Protein AF-A0A182Q300-F1 (afdb_monomer_lite)

pLDDT: mean 72.8, std 19.22, range [26.38, 95.25]

Foldseek 3Di:
DVDDPDDPVCCVPPPPDDDDDDDLQPGVVVVLVVLQVDQEDEDEDDPCPVVVSLNDPVSSCVSHVNHHYHYDYPCPPVNHRDDDPAQCDQQFPPAGWADAQVGIDTDGDRALVSVCVVCVVLVNNVLSPDPLRHRDPDDDDRDSVCSVVPDPPCPVVVSNCSRHPDDPPPD

InterPro domains:
  IPR003673 CoA-transferase family III [PF02515] (4-84)
  IPR023606 CoA-transferase family III domain 1 superfamily [G3DSA:3.40.50.10540] (4-81)
  IPR023606 CoA-transferase family III domain 1 superfamily [SSF89796] (5-138)
  IPR044855 CoA-transferase family III domain 3 superfamily [G3DSA:3.30.1540.10] (86-138)
  IPR050483 CoA-transferase III domain-containing protein [PTHR48207] (4-79)

Sequence (171 aa):
MRNSKDSVYFMAVKCNKKRGSVNLKTDREVIYEFAKICDVLVENYVQGKLDALGLSYGTLKTIAPSSVYCSITGFGSQGKEAKRWRTAHEGIVPFEAFETQTGLIILGCGSDAQSVTLYCLLGVEELAHDVRFRYKRTSHQPQGADRKKNLPLSGWTFLQTLLTRSVISIG

Structure (mmCIF, N/CA/C/O backbone):
data_AF-A0A182Q300-F1
#
_entry.id   AF-A0A182Q300-F1
#
loop_
_atom_site.group_PDB
_atom_site.id
_atom_site.type_symbol
_atom_site.label_atom_id
_atom_site.label_alt_id
_atom_site.label_comp_id
_atom_site.label_asym_id
_atom_site.label_entity_id
_atom_site.label_seq_id
_atom_site.pdbx_PDB_ins_code
_atom_site.Cartn_x
_atom_site.Cartn_y
_atom_site.Cartn_z
_atom_site.occupancy
_atom_site.B_iso_or_equiv
_atom_site.auth_seq_id
_atom_site.auth_comp_id
_atom_site.auth_asym_id
_atom_site.auth_atom_id
_atom_site.pdbx_PDB_model_num
ATOM 1 N N . MET A 1 1 ? 3.734 28.312 -3.566 1.00 59.28 1 MET A N 1
ATOM 2 C CA . MET A 1 1 ? 4.054 27.846 -2.195 1.00 59.28 1 MET A CA 1
ATOM 3 C C . MET A 1 1 ? 5.548 28.002 -1.883 1.00 59.28 1 MET A C 1
ATOM 5 O O . MET A 1 1 ? 6.221 27.010 -1.664 1.00 59.28 1 MET A O 1
ATOM 9 N N . ARG A 1 2 ? 6.108 29.222 -1.873 1.00 57.97 2 ARG A N 1
ATOM 10 C CA . ARG A 1 2 ? 7.542 29.415 -1.552 1.00 57.97 2 ARG A CA 1
ATOM 11 C C . ARG A 1 2 ? 7.822 29.724 -0.068 1.00 57.97 2 ARG A C 1
ATOM 13 O O . ARG A 1 2 ? 8.965 29.613 0.333 1.00 57.97 2 ARG A O 1
ATOM 20 N N . ASN A 1 3 ? 6.791 30.020 0.738 1.00 72.62 3 ASN A N 1
ATOM 21 C CA . ASN A 1 3 ? 6.914 30.461 2.142 1.00 72.62 3 ASN A CA 1
ATOM 22 C C . ASN A 1 3 ? 5.970 29.735 3.132 1.00 72.62 3 ASN A C 1
ATOM 24 O O . ASN A 1 3 ? 5.685 30.263 4.204 1.00 72.62 3 ASN A O 1
ATOM 28 N N . 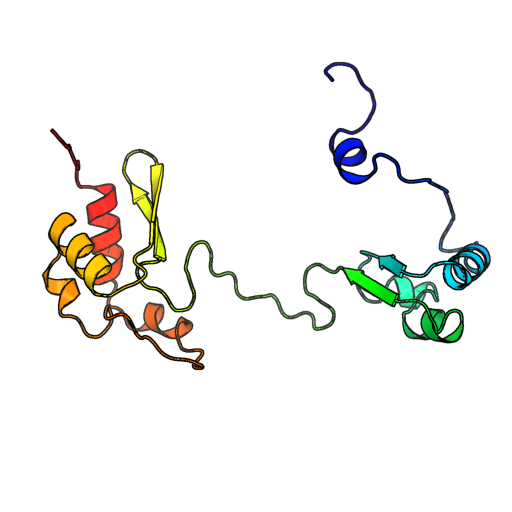SER A 1 4 ? 5.447 28.549 2.795 1.00 77.31 4 SER A N 1
ATOM 29 C CA . SER A 1 4 ? 4.678 27.759 3.775 1.00 77.31 4 SER A CA 1
ATOM 30 C C . SER A 1 4 ? 5.622 26.898 4.619 1.00 77.31 4 SER A C 1
ATOM 32 O O . SER A 1 4 ? 6.554 26.311 4.074 1.00 77.31 4 SER A O 1
ATOM 34 N N . LYS A 1 5 ? 5.365 26.803 5.932 1.00 84.31 5 LYS A N 1
ATOM 35 C CA . LYS A 1 5 ? 6.043 25.855 6.838 1.00 84.31 5 LYS A CA 1
ATOM 36 C C . LYS A 1 5 ? 5.540 24.415 6.667 1.00 84.31 5 LYS A C 1
ATOM 38 O O . LYS A 1 5 ? 6.113 23.496 7.248 1.00 84.31 5 LYS A O 1
ATOM 43 N N . ASP A 1 6 ? 4.474 24.217 5.895 1.00 83.56 6 ASP A N 1
ATOM 44 C CA . ASP A 1 6 ? 3.883 22.906 5.673 1.00 83.56 6 ASP A CA 1
ATOM 45 C C . ASP A 1 6 ? 4.692 22.074 4.677 1.00 83.56 6 ASP A C 1
ATOM 47 O O . ASP A 1 6 ? 5.186 22.557 3.656 1.00 83.56 6 ASP A O 1
ATOM 51 N N . SER A 1 7 ? 4.770 20.772 4.946 1.00 86.56 7 SE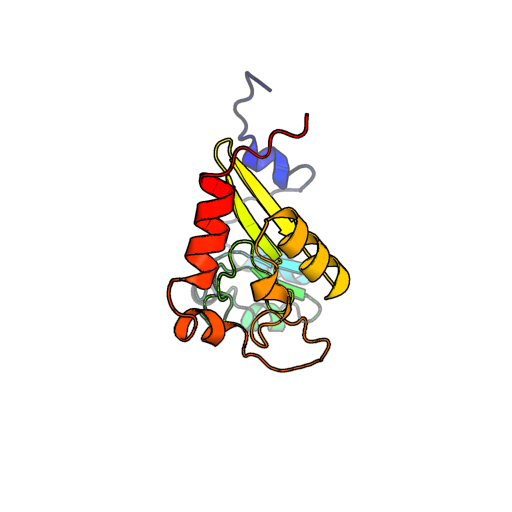R A N 1
ATOM 52 C CA . SER A 1 7 ? 5.386 19.821 4.027 1.00 86.56 7 SER A CA 1
ATOM 53 C C . SER A 1 7 ? 4.533 19.648 2.770 1.00 86.56 7 SER A C 1
ATOM 55 O O . SER A 1 7 ? 3.372 19.236 2.842 1.00 86.56 7 SER A O 1
ATOM 57 N N . VAL A 1 8 ? 5.142 19.880 1.605 1.00 88.69 8 VAL A N 1
ATOM 58 C CA . VAL A 1 8 ? 4.510 19.682 0.289 1.00 88.69 8 VAL A CA 1
ATOM 59 C C . VAL A 1 8 ? 4.002 18.247 0.132 1.00 88.69 8 VAL A C 1
ATOM 61 O O . VAL A 1 8 ? 2.882 18.032 -0.326 1.00 88.69 8 VAL A O 1
ATOM 64 N N . TYR A 1 9 ? 4.786 17.264 0.585 1.00 85.69 9 TYR A N 1
ATOM 65 C CA . TYR A 1 9 ? 4.397 15.854 0.558 1.00 85.69 9 TYR A CA 1
ATOM 66 C C . TYR A 1 9 ? 3.129 15.603 1.378 1.00 85.69 9 TYR A C 1
ATOM 68 O O . TYR A 1 9 ? 2.185 14.961 0.917 1.00 85.69 9 TYR A O 1
ATOM 76 N N . PHE A 1 10 ? 3.084 16.150 2.594 1.00 85.88 10 PHE A N 1
ATOM 77 C CA . PHE A 1 10 ? 1.942 15.983 3.480 1.00 85.88 10 PHE A CA 1
ATOM 78 C C . PHE A 1 10 ? 0.679 16.642 2.911 1.00 85.88 10 PHE A C 1
ATOM 80 O O . PHE A 1 10 ? -0.389 16.029 2.917 1.00 85.88 10 PHE A O 1
ATOM 87 N N . MET A 1 11 ? 0.798 17.852 2.360 1.00 85.69 11 MET A N 1
ATOM 88 C CA . MET A 1 11 ? -0.329 18.549 1.737 1.00 85.69 11 MET A CA 1
ATOM 89 C C . MET A 1 11 ? -0.869 17.810 0.506 1.00 85.69 11 MET A C 1
ATOM 91 O O . MET A 1 11 ? -2.086 17.727 0.351 1.00 85.69 11 MET A O 1
ATOM 95 N N . ALA A 1 12 ? 0.005 17.228 -0.322 1.00 88.38 12 ALA A N 1
ATOM 96 C CA . ALA A 1 12 ? -0.387 16.540 -1.553 1.00 88.38 12 ALA A CA 1
ATOM 97 C C . ALA A 1 12 ? -1.250 15.287 -1.310 1.00 88.38 12 ALA A C 1
ATOM 99 O O . ALA A 1 12 ? -2.139 14.992 -2.102 1.00 88.38 12 ALA A O 1
ATOM 100 N N . VAL A 1 13 ? -1.020 14.554 -0.212 1.00 87.94 13 VAL A N 1
ATOM 101 C CA . VAL A 1 13 ? -1.662 13.240 0.040 1.00 87.94 13 VAL A CA 1
ATOM 102 C C . VAL A 1 13 ? -2.646 13.218 1.222 1.00 87.94 13 VAL A C 1
ATOM 104 O O . VAL A 1 13 ? -3.339 12.214 1.458 1.00 87.94 13 VAL A O 1
ATOM 107 N N . LYS A 1 14 ? -2.710 14.301 2.010 1.00 86.31 14 LYS A N 1
ATOM 108 C CA . LYS A 1 14 ? -3.556 14.418 3.217 1.00 86.31 14 LYS A CA 1
ATOM 109 C C . LYS A 1 14 ? -4.490 15.635 3.197 1.00 86.31 14 LYS A C 1
ATOM 111 O O . LYS A 1 14 ? -5.006 16.011 4.257 1.00 86.31 14 LYS A O 1
ATOM 116 N N . CYS A 1 15 ? -4.709 16.250 2.034 1.00 85.69 15 CYS A N 1
ATOM 117 C CA . CYS A 1 15 ? -5.735 17.277 1.860 1.00 85.69 15 CYS A CA 1
ATOM 118 C C . CYS A 1 15 ? -7.132 16.712 2.190 1.00 85.69 15 CYS A C 1
ATOM 120 O O . CYS A 1 15 ? -7.395 15.525 2.001 1.00 85.69 15 CYS A O 1
ATOM 122 N N . ASN A 1 16 ? -8.000 17.552 2.763 1.00 90.25 16 ASN A N 1
ATOM 123 C CA . ASN A 1 16 ? -9.399 17.262 3.129 1.00 90.25 16 ASN A CA 1
ATOM 124 C C . ASN A 1 16 ? -9.657 16.109 4.122 1.00 90.25 16 ASN A C 1
ATOM 126 O O . ASN A 1 16 ? -10.808 15.845 4.466 1.00 90.25 16 ASN A O 1
ATOM 130 N N . LYS A 1 17 ? -8.620 15.443 4.643 1.00 90.44 17 LYS A N 1
ATOM 131 C CA . LYS A 1 17 ? -8.775 14.405 5.674 1.00 90.44 17 LYS A CA 1
ATOM 132 C C . LYS A 1 17 ? -8.934 15.042 7.053 1.00 90.44 17 LYS A C 1
ATOM 134 O O . LYS A 1 17 ? -8.110 15.870 7.444 1.00 90.44 17 LYS A O 1
ATOM 139 N N . LYS A 1 18 ? -9.939 14.596 7.814 1.00 91.31 18 LYS A N 1
ATOM 140 C CA . LYS A 1 18 ? -10.022 14.839 9.263 1.00 91.31 18 LYS A CA 1
ATOM 141 C C . LYS A 1 18 ? -8.874 14.102 9.963 1.00 91.31 18 LYS A C 1
ATOM 143 O O . LYS A 1 18 ? -8.442 13.046 9.501 1.00 91.31 18 LYS A O 1
ATOM 148 N N . ARG A 1 19 ? -8.336 14.684 11.035 1.00 87.88 19 ARG A N 1
ATOM 149 C CA . ARG A 1 19 ? -7.124 14.198 11.712 1.00 87.88 19 ARG A CA 1
ATOM 150 C C . ARG A 1 19 ? -7.365 14.139 13.212 1.00 87.88 19 ARG A C 1
ATOM 152 O O . ARG A 1 19 ? -8.015 15.023 13.757 1.00 87.88 19 ARG A O 1
ATOM 159 N N . GLY A 1 20 ? -6.800 13.127 13.852 1.00 89.25 20 GLY A N 1
ATOM 160 C CA . GLY A 1 20 ? -6.737 12.985 15.300 1.00 89.25 20 GLY A CA 1
ATOM 161 C C . GLY A 1 20 ? -5.394 12.373 15.679 1.00 89.25 20 GLY A C 1
ATOM 162 O O . GLY A 1 20 ? -4.797 11.647 14.881 1.00 89.25 20 GLY A O 1
ATOM 163 N N . SER A 1 21 ? -4.898 12.701 16.865 1.00 93.00 21 SER A N 1
ATOM 164 C CA . SER A 1 21 ? -3.673 12.133 17.427 1.00 93.00 21 SER A CA 1
ATOM 165 C C . SER A 1 21 ? -4.032 11.168 18.547 1.00 93.00 21 SER A C 1
ATOM 167 O O . SER A 1 21 ? -4.709 11.562 1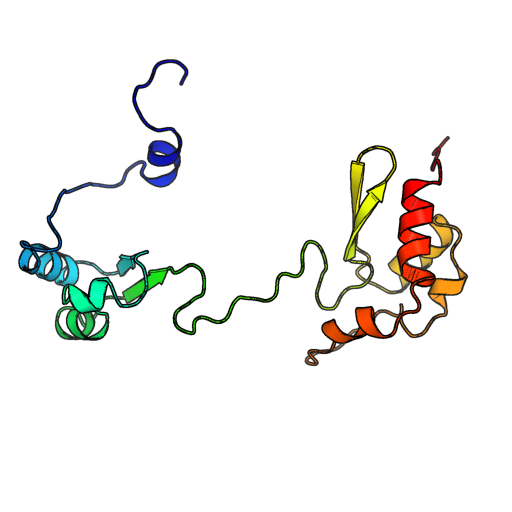9.493 1.00 93.00 21 SER A O 1
ATOM 169 N N . VAL A 1 22 ? -3.567 9.928 18.439 1.00 93.44 22 VAL A N 1
ATOM 170 C CA . VAL A 1 22 ? -3.798 8.855 19.414 1.00 93.44 22 VAL A CA 1
ATOM 171 C C . VAL A 1 22 ? -2.480 8.122 19.636 1.00 93.44 22 VAL A C 1
ATOM 173 O O . VAL A 1 22 ? -1.727 7.902 18.681 1.00 93.44 22 VAL A O 1
ATOM 176 N N . ASN A 1 23 ? -2.184 7.736 20.876 1.00 93.75 23 ASN A N 1
ATOM 177 C CA . ASN A 1 23 ? -1.014 6.925 21.173 1.00 93.75 23 ASN A CA 1
ATOM 178 C C . ASN A 1 23 ? -1.359 5.434 21.070 1.00 93.75 23 ASN A C 1
ATOM 180 O O . ASN A 1 23 ? -2.001 4.861 21.943 1.00 93.75 23 ASN A O 1
ATOM 184 N N . LEU A 1 24 ? -0.858 4.772 20.024 1.00 91.81 24 LEU A N 1
ATOM 185 C CA . LEU A 1 24 ? -1.141 3.356 19.747 1.00 91.81 24 LEU A CA 1
ATOM 186 C C . LEU A 1 24 ? -0.724 2.389 20.870 1.00 91.81 24 LEU A C 1
ATOM 188 O O . LEU A 1 24 ? -1.189 1.253 20.901 1.00 91.81 24 LEU A O 1
ATOM 192 N N . LYS A 1 25 ? 0.182 2.793 21.772 1.00 91.44 25 LYS A N 1
ATOM 193 C CA . LYS A 1 25 ? 0.643 1.930 22.870 1.00 91.44 25 LYS A CA 1
ATOM 194 C C . LYS A 1 25 ? -0.324 1.923 24.053 1.00 91.44 25 LYS A C 1
ATOM 196 O O . LYS A 1 25 ? -0.485 0.873 24.678 1.00 91.44 25 LYS A O 1
ATOM 201 N N . THR A 1 26 ? -0.930 3.072 24.346 1.00 93.31 26 THR A N 1
ATOM 202 C CA . THR A 1 26 ? -1.745 3.307 25.547 1.00 93.31 26 THR A CA 1
ATOM 203 C C . THR A 1 26 ? -3.238 3.377 25.241 1.00 93.31 26 THR A C 1
ATOM 205 O O . THR A 1 26 ? -4.035 2.886 26.029 1.00 93.31 26 THR A O 1
ATOM 208 N N . ASP A 1 27 ? -3.622 3.892 24.074 1.00 93.50 27 ASP A N 1
ATOM 209 C CA . ASP A 1 27 ? -4.991 4.347 23.801 1.00 93.50 27 ASP A CA 1
ATOM 210 C C . ASP A 1 27 ? -5.729 3.415 22.821 1.00 93.50 27 ASP A C 1
ATOM 212 O O . ASP A 1 27 ? -6.447 3.856 21.922 1.00 93.50 27 ASP A O 1
ATOM 216 N N . ARG A 1 28 ? -5.524 2.099 22.941 1.00 91.62 28 ARG A N 1
ATOM 217 C CA . ARG A 1 28 ? -6.040 1.112 21.968 1.00 91.62 28 ARG A CA 1
ATOM 218 C C . ARG A 1 28 ? -7.561 1.065 21.911 1.00 91.62 28 ARG A C 1
ATOM 220 O O . ARG A 1 28 ? -8.114 0.878 20.833 1.00 91.62 28 ARG A O 1
ATOM 227 N N . GLU A 1 29 ? -8.220 1.297 23.039 1.00 93.00 29 GLU A N 1
ATOM 228 C CA . GLU A 1 29 ? -9.683 1.284 23.118 1.00 93.00 29 GLU A CA 1
ATOM 229 C C . GLU A 1 29 ? -10.310 2.337 22.204 1.00 93.00 29 GLU A C 1
ATOM 231 O O . GLU A 1 29 ? -11.284 2.060 21.511 1.00 93.00 29 GLU A O 1
ATOM 236 N N . VAL A 1 30 ? -9.683 3.512 22.092 1.00 93.94 30 VAL A N 1
ATOM 237 C CA . VAL A 1 30 ? -10.127 4.556 21.159 1.00 93.94 30 VAL A CA 1
ATOM 238 C C . VAL A 1 30 ? -10.097 4.029 19.722 1.00 93.94 30 VAL A C 1
ATOM 240 O O . VAL A 1 30 ? -11.026 4.255 18.953 1.00 93.94 30 VAL A O 1
ATOM 243 N N . ILE A 1 31 ? -9.056 3.278 19.359 1.00 93.38 31 ILE A N 1
ATOM 244 C CA . ILE A 1 31 ? -8.903 2.698 18.019 1.00 93.38 31 ILE A CA 1
ATOM 245 C C . ILE A 1 31 ? -9.971 1.638 17.763 1.00 93.38 31 ILE A C 1
ATOM 247 O O . ILE A 1 31 ? -10.500 1.577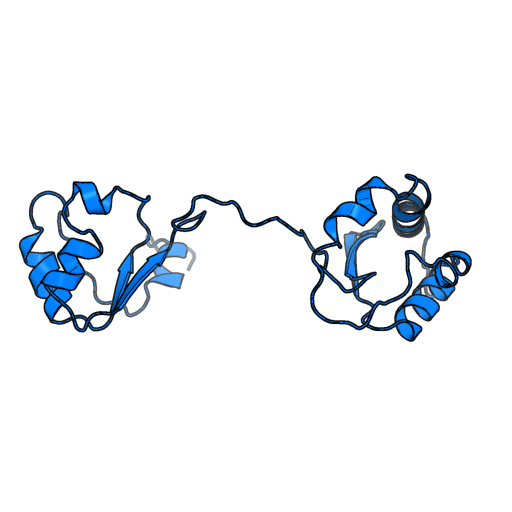 16.657 1.00 93.38 31 ILE A O 1
ATOM 251 N N . TYR A 1 32 ? -10.308 0.825 18.763 1.00 94.38 32 TYR A N 1
ATOM 252 C CA . TYR A 1 32 ? -11.374 -0.167 18.646 1.00 94.38 32 TYR A CA 1
ATOM 253 C C . TYR A 1 32 ? -12.743 0.479 18.453 1.00 94.38 32 TYR A C 1
ATOM 255 O O . TYR A 1 32 ? -13.496 0.038 17.588 1.00 94.38 32 TYR A O 1
ATOM 263 N N . GLU A 1 33 ? -13.042 1.557 19.179 1.00 94.44 33 GLU A N 1
ATOM 264 C CA . GLU A 1 33 ? -14.274 2.322 18.969 1.00 94.44 33 GLU A CA 1
ATOM 265 C C . GLU A 1 33 ? -14.334 2.926 17.561 1.00 94.44 33 GLU A C 1
ATOM 267 O O . GLU A 1 33 ? -15.358 2.821 16.886 1.00 94.44 33 GLU A O 1
ATOM 272 N N . PHE A 1 34 ? -13.218 3.462 17.053 1.00 92.75 34 PHE A N 1
ATOM 273 C CA . PHE A 1 34 ? -13.147 3.904 15.658 1.00 92.75 34 PHE A CA 1
ATOM 274 C C . PHE A 1 34 ? -13.307 2.744 14.669 1.00 92.75 34 PHE A C 1
ATOM 276 O O . PHE A 1 34 ? -14.003 2.887 13.669 1.00 92.75 34 PHE A O 1
ATOM 283 N N . ALA A 1 35 ? -12.700 1.587 14.927 1.00 93.00 35 ALA A N 1
ATOM 284 C CA . ALA A 1 35 ? -12.792 0.434 14.037 1.00 93.00 35 ALA A CA 1
ATOM 285 C C . ALA A 1 35 ? -14.237 -0.064 13.883 1.00 93.00 35 ALA A C 1
ATOM 287 O O . ALA A 1 35 ? -14.618 -0.453 12.785 1.00 93.00 35 ALA A O 1
ATOM 288 N N . LYS A 1 36 ? -15.055 0.003 14.944 1.00 93.62 36 LYS A N 1
ATOM 289 C CA . LYS A 1 36 ? -16.478 -0.388 14.908 1.00 93.62 36 LYS A CA 1
ATOM 290 C C . LYS A 1 36 ? -17.328 0.487 13.985 1.00 93.62 36 LYS A C 1
ATOM 292 O O . LYS A 1 36 ? -18.316 -0.001 13.446 1.00 93.62 36 LYS A O 1
ATOM 297 N N . ILE A 1 37 ? -16.967 1.760 13.823 1.00 94.00 37 ILE A N 1
ATOM 298 C CA . ILE A 1 37 ? -17.707 2.714 12.980 1.00 94.00 37 ILE A CA 1
ATOM 299 C C . ILE A 1 37 ? -17.097 2.894 11.586 1.00 94.00 37 ILE A C 1
ATOM 301 O O . ILE A 1 37 ? -17.710 3.523 10.729 1.00 94.00 37 ILE A O 1
ATOM 305 N N . CYS A 1 38 ? -15.884 2.393 11.359 1.00 92.00 38 CYS A N 1
ATOM 306 C CA . CYS A 1 38 ? -15.189 2.518 10.085 1.00 92.00 38 CYS A CA 1
ATOM 307 C C . CYS A 1 38 ? -15.550 1.370 9.139 1.00 92.00 38 CYS A C 1
ATOM 309 O O . CYS A 1 38 ? -15.400 0.199 9.479 1.00 92.00 38 CYS A O 1
ATOM 311 N N . ASP A 1 39 ? -15.887 1.706 7.894 1.00 95.06 39 ASP A N 1
ATOM 312 C CA . ASP A 1 39 ? -16.074 0.705 6.837 1.00 95.06 39 ASP A CA 1
ATOM 313 C C . ASP A 1 39 ? -14.742 0.107 6.367 1.00 95.06 39 ASP A C 1
ATOM 315 O O . ASP A 1 39 ? -14.647 -1.077 6.044 1.00 95.06 39 ASP A O 1
ATOM 319 N N . VAL A 1 40 ? -13.691 0.932 6.321 1.00 94.44 40 VAL A N 1
ATOM 320 C CA . VAL A 1 40 ? -12.370 0.547 5.816 1.00 94.44 40 VAL A CA 1
ATOM 321 C C . VAL A 1 40 ? -11.279 1.059 6.749 1.00 94.44 40 VAL A C 1
ATOM 323 O O . VAL A 1 40 ? -11.181 2.259 7.010 1.00 94.44 40 VAL A O 1
ATOM 326 N N . LEU A 1 41 ? -10.412 0.153 7.200 1.00 92.38 41 LEU A N 1
ATOM 327 C CA . LEU A 1 41 ? -9.186 0.472 7.923 1.00 92.38 41 LEU A CA 1
ATOM 328 C C . LEU A 1 41 ? -7.989 0.252 7.001 1.00 92.38 41 LEU A C 1
ATOM 330 O O . LEU A 1 41 ? -7.828 -0.821 6.423 1.00 92.38 41 LEU A O 1
ATOM 334 N N . VAL A 1 42 ? -7.141 1.272 6.877 1.00 93.50 42 VAL A N 1
ATOM 335 C CA . VAL A 1 42 ? -5.931 1.224 6.049 1.00 93.50 42 VAL A CA 1
ATOM 336 C C . VAL A 1 42 ? -4.709 1.468 6.916 1.00 93.50 42 VAL A C 1
ATOM 338 O O . VAL A 1 42 ? -4.636 2.477 7.620 1.00 93.50 42 VAL A O 1
ATOM 341 N N . GLU A 1 43 ? -3.727 0.581 6.818 1.00 91.75 43 GLU A N 1
ATOM 342 C CA . GLU A 1 43 ? -2.463 0.684 7.538 1.00 91.75 43 GLU A CA 1
ATOM 343 C C . GLU A 1 43 ? -1.258 0.404 6.622 1.00 91.75 43 GLU A C 1
ATOM 345 O O . GLU A 1 43 ? -1.380 -0.243 5.582 1.00 91.75 43 GLU A O 1
ATOM 350 N N . ASN A 1 44 ? -0.108 0.986 6.974 1.00 92.81 44 ASN A N 1
ATOM 351 C CA . ASN A 1 44 ? 1.162 0.840 6.253 1.00 92.81 44 ASN A CA 1
ATOM 352 C C . ASN A 1 44 ? 2.332 0.719 7.246 1.00 92.81 44 ASN A C 1
ATOM 354 O O . ASN A 1 44 ? 3.335 1.430 7.159 1.00 92.81 44 ASN A O 1
ATOM 358 N N . TYR A 1 45 ? 2.146 -0.094 8.285 1.00 90.19 45 TYR A N 1
ATOM 359 C CA . TYR A 1 45 ? 3.186 -0.467 9.234 1.00 90.19 45 TYR A CA 1
ATOM 360 C C . TYR A 1 45 ? 3.961 -1.688 8.734 1.00 90.19 45 TYR A C 1
ATOM 362 O O . TYR A 1 45 ? 3.542 -2.433 7.853 1.00 90.19 45 TYR A O 1
ATOM 370 N N . VAL A 1 46 ? 5.134 -1.908 9.330 1.00 85.88 46 VAL A N 1
ATOM 371 C CA . VAL A 1 46 ? 5.896 -3.140 9.109 1.00 85.88 46 VAL A CA 1
ATOM 372 C C . VAL A 1 46 ? 5.106 -4.330 9.656 1.00 85.88 46 VAL A C 1
ATOM 374 O O . VAL A 1 46 ? 4.485 -4.238 10.719 1.00 85.88 46 VAL A O 1
ATOM 377 N N . GLN A 1 47 ? 5.170 -5.455 8.947 1.00 83.94 47 GLN A N 1
ATOM 378 C CA . GLN A 1 47 ? 4.511 -6.698 9.336 1.00 83.94 47 GLN A CA 1
ATOM 379 C C . GLN A 1 47 ? 4.856 -7.093 10.782 1.00 83.94 47 GLN A C 1
ATOM 381 O O . GLN A 1 47 ? 5.990 -6.928 11.233 1.00 83.94 47 GLN A O 1
ATOM 386 N N . GLY A 1 48 ? 3.861 -7.566 11.533 1.00 85.25 48 GLY A N 1
ATOM 387 C CA . GLY A 1 48 ? 4.012 -7.926 12.945 1.00 85.25 48 GLY A CA 1
ATOM 388 C C . GLY A 1 48 ? 4.003 -6.742 13.918 1.00 85.25 48 GLY A C 1
ATOM 389 O O . GLY A 1 48 ? 3.796 -6.934 15.117 1.00 85.25 48 GLY A O 1
ATOM 390 N N . LYS A 1 49 ? 4.183 -5.496 13.450 1.00 89.69 49 LYS A N 1
ATOM 391 C CA . LYS A 1 49 ? 4.245 -4.337 14.355 1.00 89.69 49 LYS A CA 1
ATOM 392 C C . LYS A 1 49 ? 2.905 -4.046 15.020 1.00 89.69 49 LYS A C 1
ATOM 394 O O . LYS A 1 49 ? 2.882 -3.767 16.217 1.00 89.69 49 LYS A O 1
ATOM 399 N N . LEU A 1 50 ? 1.816 -4.091 14.254 1.00 91.88 50 LEU A N 1
ATOM 400 C CA . LEU A 1 50 ? 0.468 -3.906 14.791 1.00 91.88 50 LEU A CA 1
ATOM 401 C C . LEU A 1 50 ? 0.011 -5.115 15.610 1.00 91.88 50 LEU A C 1
ATOM 403 O O . LEU A 1 50 ? -0.697 -4.925 16.594 1.00 91.88 50 LEU A O 1
ATOM 407 N N . ASP A 1 51 ? 0.495 -6.318 15.297 1.00 90.06 51 ASP A N 1
ATOM 408 C CA . ASP A 1 51 ? 0.211 -7.522 16.085 1.00 90.06 51 ASP A CA 1
ATOM 409 C C . ASP A 1 51 ? 0.749 -7.380 17.513 1.00 90.06 51 ASP A C 1
ATOM 411 O O . ASP A 1 51 ? 0.015 -7.585 18.478 1.00 90.06 51 ASP A O 1
ATOM 415 N N . ALA A 1 52 ? 1.986 -6.891 17.661 1.00 90.44 52 ALA A N 1
ATOM 416 C CA . ALA A 1 52 ? 2.580 -6.584 18.964 1.00 90.44 52 ALA A CA 1
ATOM 417 C C . ALA A 1 52 ? 1.834 -5.477 19.738 1.00 90.44 52 ALA A C 1
ATOM 419 O O . ALA A 1 52 ? 1.979 -5.361 20.955 1.00 90.44 52 ALA A O 1
ATOM 420 N N . LEU A 1 53 ? 1.048 -4.650 19.044 1.00 91.75 53 LEU A N 1
ATOM 421 C CA . LEU A 1 53 ? 0.215 -3.603 19.637 1.00 91.75 53 LEU A CA 1
ATOM 422 C C . LEU A 1 53 ? -1.234 -4.058 19.858 1.00 91.75 53 LEU A C 1
ATOM 424 O O . LEU A 1 53 ? -2.033 -3.277 20.360 1.00 91.75 53 LEU A O 1
ATOM 428 N N . GLY A 1 54 ? -1.590 -5.300 19.518 1.00 91.62 54 GLY A N 1
ATOM 429 C CA . GLY A 1 54 ? -2.963 -5.805 19.608 1.00 91.62 54 GLY A CA 1
ATOM 430 C C . GLY A 1 54 ? -3.899 -5.286 18.510 1.00 91.62 54 GLY A C 1
ATOM 431 O O . GLY A 1 54 ? -5.095 -5.523 18.570 1.00 91.62 54 GLY A O 1
ATOM 432 N N . LEU A 1 55 ? -3.372 -4.621 17.483 1.00 93.06 55 LEU A N 1
ATOM 433 C CA . LEU A 1 55 ? -4.122 -4.054 16.356 1.00 93.06 55 LEU A CA 1
ATOM 434 C C . LEU A 1 55 ? -4.010 -4.942 15.103 1.00 93.06 55 LEU A C 1
ATOM 436 O O . LEU A 1 55 ? -3.998 -4.452 13.972 1.00 93.06 55 LEU A O 1
ATOM 440 N N . SER A 1 56 ? -3.874 -6.253 15.320 1.00 91.94 56 SER A N 1
ATOM 441 C CA . SER A 1 56 ? -3.786 -7.246 14.248 1.00 91.94 56 SER A CA 1
ATOM 442 C C . SER A 1 56 ? -5.092 -7.337 13.466 1.00 91.94 56 SER A C 1
ATOM 444 O O . SER A 1 56 ? -6.167 -7.010 13.982 1.00 91.94 56 SER A O 1
ATOM 446 N N . TYR A 1 57 ? -5.018 -7.882 12.250 1.00 91.88 57 TYR A N 1
ATOM 447 C CA . TYR A 1 57 ? -6.213 -8.253 11.494 1.00 91.88 57 TYR A CA 1
ATOM 448 C C . TYR A 1 57 ? -7.148 -9.156 12.311 1.00 91.88 57 TYR A C 1
ATOM 450 O O . TYR A 1 57 ? -8.344 -8.897 12.363 1.00 91.88 57 TYR A O 1
ATOM 458 N N . GLY A 1 58 ? -6.616 -10.182 12.986 1.00 92.69 58 GLY A N 1
ATOM 459 C CA . GLY A 1 58 ? -7.432 -11.123 13.761 1.00 92.69 58 GLY A CA 1
ATOM 460 C C . GLY A 1 58 ? -8.180 -10.447 14.912 1.00 92.69 58 GLY A C 1
ATOM 461 O O . GLY A 1 58 ? -9.376 -10.678 15.103 1.00 92.69 58 GLY A O 1
ATOM 462 N N . THR A 1 59 ? -7.505 -9.544 15.627 1.00 93.38 59 THR A N 1
ATOM 463 C CA . THR A 1 59 ? -8.120 -8.773 16.714 1.00 93.38 59 THR A CA 1
ATOM 464 C C . THR A 1 59 ? -9.208 -7.851 16.172 1.00 93.38 59 THR A C 1
ATOM 466 O O . THR A 1 59 ? -10.349 -7.889 16.629 1.00 93.38 59 THR A O 1
ATOM 469 N N . LEU A 1 60 ? -8.885 -7.052 15.154 1.00 93.44 60 LEU A N 1
ATOM 470 C CA . LEU A 1 60 ? -9.806 -6.049 14.623 1.00 93.44 60 LEU A CA 1
ATOM 471 C C . LEU A 1 60 ? -10.979 -6.671 13.866 1.00 93.44 60 LEU A C 1
ATOM 473 O O . LEU A 1 60 ? -12.080 -6.137 13.931 1.00 93.44 60 LEU A O 1
ATOM 477 N N . LYS A 1 61 ? -10.795 -7.830 13.228 1.00 94.62 61 LYS A N 1
ATOM 478 C CA . LYS A 1 61 ? -11.885 -8.570 12.584 1.00 94.62 61 LYS A CA 1
ATOM 479 C C . LYS A 1 61 ? -12.897 -9.106 13.594 1.00 94.62 61 LYS A C 1
ATOM 481 O O . LYS A 1 61 ? -14.082 -9.161 13.284 1.00 94.62 61 LYS A O 1
ATOM 486 N N . THR A 1 62 ? -12.442 -9.461 14.794 1.00 95.25 62 THR A N 1
ATOM 487 C CA . THR A 1 62 ? -13.326 -9.883 15.891 1.00 95.25 62 THR A CA 1
ATOM 488 C C . THR A 1 62 ? -14.147 -8.706 16.426 1.00 95.25 62 THR A C 1
ATOM 490 O O . THR A 1 62 ? -15.324 -8.861 16.730 1.00 95.25 62 THR A O 1
ATOM 493 N N . ILE A 1 63 ? -13.545 -7.515 16.502 1.00 93.75 63 ILE A N 1
ATOM 494 C CA . ILE A 1 63 ? -14.184 -6.300 17.032 1.00 93.75 63 ILE A CA 1
ATOM 495 C C . ILE A 1 63 ? -15.122 -5.648 16.005 1.00 93.75 63 ILE A C 1
ATOM 497 O O . ILE A 1 63 ? -16.213 -5.204 16.356 1.00 93.75 63 ILE A O 1
ATOM 501 N N . ALA A 1 64 ? -14.698 -5.583 14.743 1.00 93.75 64 ALA A N 1
ATOM 502 C CA . ALA A 1 64 ? -15.395 -4.929 13.641 1.00 93.75 64 ALA A CA 1
ATOM 503 C C . ALA A 1 64 ? -15.496 -5.881 12.432 1.00 93.75 64 ALA A C 1
ATOM 505 O O . ALA A 1 64 ? -14.775 -5.721 11.439 1.00 93.75 64 ALA A O 1
ATOM 506 N N . PRO A 1 65 ? -16.383 -6.893 12.485 1.00 92.94 65 PRO A N 1
ATOM 507 C CA . PRO A 1 65 ? -16.463 -7.939 11.466 1.00 92.94 65 PRO A CA 1
ATOM 508 C C . PRO A 1 65 ? -16.925 -7.433 10.096 1.00 92.94 65 PRO A C 1
ATOM 510 O O . PRO A 1 65 ? -16.581 -8.046 9.085 1.00 92.94 65 PRO A O 1
ATOM 513 N N . SER A 1 66 ? -17.653 -6.317 10.032 1.00 90.50 66 SER A N 1
ATOM 514 C CA . SER A 1 66 ? -18.071 -5.673 8.780 1.00 90.50 66 SER A CA 1
ATOM 515 C C . SER A 1 66 ? -16.956 -4.875 8.099 1.00 90.50 66 SER A C 1
ATOM 517 O O . SER A 1 66 ? -17.056 -4.607 6.905 1.00 90.50 66 SER A O 1
ATOM 519 N N . SER A 1 67 ? -15.888 -4.523 8.821 1.00 92.00 67 SER A N 1
ATOM 520 C CA . SER A 1 67 ? -14.825 -3.674 8.283 1.00 92.00 67 SER A CA 1
ATOM 521 C C . SER A 1 67 ? -13.933 -4.409 7.274 1.00 92.00 67 SER A C 1
ATOM 523 O O . SER A 1 67 ? -13.630 -5.607 7.399 1.00 92.00 67 SER A O 1
ATOM 525 N N . VAL A 1 68 ? -13.480 -3.666 6.264 1.00 94.75 68 VAL A N 1
ATOM 526 C CA . VAL A 1 68 ? -12.428 -4.082 5.334 1.00 94.75 68 VAL A CA 1
ATOM 527 C C . VAL A 1 68 ? -11.078 -3.639 5.888 1.00 94.75 68 VAL A C 1
ATOM 529 O O . VAL A 1 68 ? -10.834 -2.451 6.087 1.00 94.75 68 VAL A O 1
ATOM 532 N N . TYR A 1 69 ? -10.175 -4.594 6.104 1.00 93.12 69 TYR A N 1
ATOM 533 C CA . TYR A 1 69 ? -8.816 -4.329 6.574 1.00 93.12 69 TYR A CA 1
ATOM 534 C C . TYR A 1 69 ? -7.832 -4.363 5.405 1.00 93.12 69 TYR A C 1
ATOM 536 O O . TYR A 1 69 ? -7.667 -5.394 4.751 1.00 93.12 69 TYR A O 1
ATOM 544 N N . CYS A 1 70 ? -7.165 -3.241 5.152 1.00 92.50 70 CYS A N 1
ATOM 545 C CA . CYS A 1 70 ? -6.193 -3.079 4.082 1.00 92.50 70 CYS A CA 1
ATOM 546 C C . CYS A 1 70 ? -4.801 -2.818 4.667 1.00 92.50 70 CYS A C 1
ATOM 548 O O . CYS A 1 70 ? -4.551 -1.769 5.261 1.00 92.50 70 CYS A O 1
ATOM 550 N N . SER A 1 71 ? -3.897 -3.776 4.464 1.00 90.69 71 SER A N 1
ATOM 551 C CA . SER A 1 71 ? -2.480 -3.657 4.807 1.00 90.69 71 SER A CA 1
ATOM 552 C C . SER A 1 71 ? -1.676 -3.358 3.550 1.00 90.69 71 SER A C 1
ATOM 554 O O . SER A 1 71 ? -1.770 -4.083 2.556 1.00 90.69 71 SER A O 1
ATOM 556 N N . ILE A 1 72 ? -0.892 -2.287 3.586 1.00 89.19 72 ILE A N 1
ATOM 557 C CA . ILE A 1 72 ? 0.014 -1.898 2.510 1.00 89.19 72 ILE A CA 1
ATOM 558 C C . ILE A 1 72 ? 1.430 -2.077 3.043 1.00 89.19 72 ILE A C 1
ATOM 560 O O . ILE A 1 72 ? 1.829 -1.374 3.958 1.00 89.19 72 ILE A O 1
ATOM 564 N N . THR A 1 73 ? 2.206 -3.002 2.485 1.00 85.38 73 THR A N 1
ATOM 565 C CA . THR A 1 73 ? 3.605 -3.217 2.887 1.00 85.38 73 THR A CA 1
ATOM 566 C C . THR A 1 73 ? 4.511 -3.275 1.662 1.00 85.38 73 THR A C 1
ATOM 568 O O . THR A 1 73 ? 4.066 -3.586 0.559 1.00 85.38 73 THR A O 1
ATOM 571 N N . GLY A 1 74 ? 5.803 -2.979 1.839 1.00 78.94 74 GLY A N 1
ATOM 572 C CA . GLY A 1 74 ? 6.748 -2.888 0.717 1.00 78.94 74 GLY A CA 1
ATOM 573 C C . GLY A 1 74 ? 6.964 -4.196 -0.059 1.00 78.94 74 GLY A C 1
ATOM 574 O O . GLY A 1 74 ? 7.188 -4.151 -1.264 1.00 78.94 74 GLY A O 1
ATOM 575 N N . PHE A 1 75 ? 6.870 -5.351 0.608 1.00 79.00 75 PHE A N 1
ATOM 576 C CA . PHE A 1 75 ? 7.129 -6.679 0.019 1.00 79.00 75 PHE A CA 1
ATOM 577 C C . PHE A 1 75 ? 5.928 -7.636 0.129 1.00 79.00 75 PHE A C 1
ATOM 579 O O . PHE A 1 75 ? 6.064 -8.848 -0.051 1.00 79.00 75 PHE A O 1
ATOM 586 N N . GLY A 1 76 ? 4.746 -7.101 0.448 1.00 73.50 76 GLY A N 1
ATOM 587 C CA . GLY A 1 76 ? 3.558 -7.894 0.750 1.00 73.50 76 GLY A CA 1
ATOM 588 C C . GLY A 1 76 ? 3.690 -8.720 2.037 1.00 73.50 76 GLY A C 1
ATOM 589 O O . GLY A 1 76 ? 4.725 -8.741 2.700 1.00 73.50 76 GLY A O 1
ATOM 590 N N . SER A 1 77 ? 2.621 -9.431 2.398 1.00 66.88 77 SER A N 1
ATOM 591 C CA . SER A 1 77 ? 2.558 -10.274 3.606 1.00 66.88 77 SER A CA 1
ATOM 592 C C . SER A 1 77 ? 3.368 -11.573 3.509 1.00 66.88 77 SER A C 1
ATOM 594 O O . SER A 1 77 ? 3.569 -12.250 4.514 1.00 66.88 77 SER A O 1
ATOM 596 N N . GLN A 1 78 ? 3.824 -11.925 2.305 1.00 72.06 78 GLN A N 1
ATOM 597 C CA . GLN A 1 78 ? 4.574 -13.150 2.008 1.00 72.06 78 GLN A CA 1
ATOM 598 C C . GLN A 1 78 ? 6.083 -12.901 1.842 1.00 72.06 78 GLN A C 1
ATOM 600 O O . GLN A 1 78 ? 6.822 -13.836 1.541 1.00 72.06 78 GLN A O 1
ATOM 605 N N . GLY A 1 79 ? 6.542 -11.647 1.975 1.00 63.88 79 GLY A N 1
ATOM 606 C CA . GLY A 1 79 ? 7.962 -11.274 1.916 1.00 63.88 79 GLY A CA 1
ATOM 607 C C . GLY A 1 79 ? 8.665 -11.552 0.581 1.00 63.88 79 GLY A C 1
ATOM 608 O O . GLY A 1 79 ? 9.890 -11.484 0.511 1.00 63.88 79 GLY A O 1
ATOM 609 N N . LYS A 1 80 ? 7.923 -11.884 -0.482 1.00 65.44 80 LYS A N 1
ATOM 610 C CA . LYS A 1 80 ? 8.497 -12.159 -1.802 1.00 65.44 80 LYS A CA 1
ATOM 611 C C . LYS A 1 80 ? 8.618 -10.857 -2.575 1.00 65.44 80 LYS A C 1
ATOM 613 O O . LYS A 1 80 ? 7.614 -10.254 -2.945 1.00 65.44 80 LYS A O 1
ATOM 618 N N . GLU A 1 81 ? 9.852 -10.449 -2.850 1.00 65.19 81 GLU A N 1
ATOM 619 C CA . GLU A 1 81 ? 10.104 -9.314 -3.728 1.00 65.19 81 GLU A CA 1
ATOM 620 C C . GLU A 1 81 ? 9.578 -9.617 -5.138 1.00 65.19 81 GLU A C 1
ATOM 622 O O . GLU A 1 81 ? 9.906 -10.643 -5.743 1.00 65.19 81 GLU A O 1
ATOM 627 N N . ALA A 1 82 ? 8.734 -8.724 -5.659 1.00 59.50 82 ALA A N 1
ATOM 628 C CA . ALA A 1 82 ? 8.275 -8.818 -7.033 1.00 59.50 82 ALA A CA 1
ATOM 629 C C . ALA A 1 82 ? 9.475 -8.671 -7.973 1.00 59.50 82 ALA A C 1
ATOM 631 O O . ALA A 1 82 ? 10.328 -7.795 -7.803 1.00 59.50 82 ALA A O 1
ATOM 632 N N . LYS A 1 83 ? 9.538 -9.527 -8.993 1.00 61.38 83 LYS A N 1
ATOM 633 C CA . LYS A 1 83 ? 10.608 -9.451 -9.980 1.00 61.38 83 LYS A CA 1
ATOM 634 C C . LYS A 1 83 ? 10.541 -8.099 -10.696 1.00 61.38 83 LYS A C 1
ATOM 636 O O . LYS A 1 83 ? 9.534 -7.760 -11.310 1.00 61.38 83 LYS A O 1
ATOM 641 N N . ARG A 1 84 ? 11.624 -7.322 -10.624 1.00 57.34 84 ARG A N 1
ATOM 642 C CA . ARG A 1 84 ? 11.726 -6.024 -11.301 1.00 57.34 84 ARG A CA 1
ATOM 643 C C . ARG A 1 84 ? 11.996 -6.247 -12.788 1.00 57.34 84 ARG A C 1
ATOM 645 O O . ARG A 1 84 ? 13.062 -6.741 -13.149 1.00 57.34 84 ARG A O 1
ATOM 652 N N . TRP A 1 85 ? 11.065 -5.841 -13.645 1.00 50.75 85 TRP A N 1
ATOM 653 C CA . TRP A 1 85 ? 11.196 -5.965 -15.103 1.00 50.75 85 TRP A CA 1
ATOM 654 C C . TRP A 1 85 ? 11.785 -4.723 -15.789 1.00 50.75 85 TRP A C 1
ATOM 656 O O . TRP A 1 85 ? 11.917 -4.699 -17.008 1.00 50.75 85 TRP A O 1
ATOM 666 N N . ARG A 1 86 ? 12.206 -3.707 -15.016 1.00 59.38 86 ARG A N 1
ATOM 667 C CA . ARG A 1 86 ? 12.619 -2.390 -15.541 1.00 59.38 86 ARG A CA 1
ATOM 668 C C . ARG A 1 86 ? 11.556 -1.877 -16.531 1.00 59.38 86 ARG A C 1
ATOM 670 O O . ARG A 1 86 ? 10.388 -1.873 -16.169 1.00 59.38 86 ARG A O 1
ATOM 677 N N . THR A 1 87 ? 11.926 -1.433 -17.728 1.00 62.03 87 THR A N 1
ATOM 678 C CA . THR A 1 87 ? 10.991 -0.965 -18.768 1.00 62.03 87 THR A CA 1
ATOM 679 C C . THR A 1 87 ? 10.531 -2.081 -19.707 1.00 62.03 87 THR A C 1
ATOM 681 O O . THR A 1 87 ? 9.792 -1.809 -20.651 1.00 62.03 87 THR A O 1
ATOM 684 N N . ALA A 1 88 ? 10.964 -3.324 -19.469 1.00 63.03 88 ALA A N 1
ATOM 685 C CA . ALA A 1 88 ? 10.685 -4.440 -20.353 1.00 63.03 88 ALA A CA 1
ATOM 686 C C . ALA A 1 88 ? 9.289 -5.027 -20.118 1.00 63.03 88 ALA A C 1
ATOM 688 O O . ALA A 1 88 ? 8.878 -5.238 -18.974 1.00 63.03 88 ALA A O 1
ATOM 689 N N . HIS A 1 89 ? 8.580 -5.355 -21.198 1.00 59.69 89 HIS A N 1
ATOM 690 C CA . HIS A 1 89 ? 7.329 -6.108 -21.111 1.00 59.69 89 HIS A CA 1
ATOM 691 C C . HIS A 1 89 ? 7.596 -7.623 -21.064 1.00 59.69 89 HIS A C 1
ATOM 693 O O . HIS A 1 89 ? 8.424 -8.138 -21.813 1.00 59.69 89 HIS A O 1
ATOM 699 N N . GLU A 1 90 ? 6.865 -8.367 -20.224 1.00 55.66 90 GLU A N 1
ATOM 700 C CA . GLU A 1 90 ? 7.126 -9.799 -19.978 1.00 55.66 90 GLU A CA 1
ATOM 701 C C . GLU A 1 90 ? 6.983 -10.693 -21.224 1.00 55.66 90 GLU A C 1
ATOM 703 O O . GLU A 1 90 ? 7.623 -11.744 -21.310 1.00 55.66 90 GLU A O 1
ATOM 708 N N . GLY A 1 91 ? 6.150 -10.288 -22.188 1.00 58.38 91 GLY A N 1
ATOM 709 C CA . GLY A 1 91 ? 5.817 -11.100 -23.367 1.00 58.38 91 GLY A CA 1
ATOM 710 C C . GLY A 1 91 ? 5.811 -10.370 -24.709 1.00 58.38 91 GLY A C 1
ATOM 711 O O . GLY A 1 91 ? 5.483 -10.989 -25.715 1.00 58.38 91 GLY A O 1
ATOM 712 N N . ILE A 1 92 ? 6.152 -9.076 -24.746 1.00 61.72 92 ILE A N 1
ATOM 713 C CA . ILE A 1 92 ? 6.170 -8.284 -25.987 1.00 61.72 92 ILE A CA 1
ATOM 714 C C . ILE A 1 92 ? 7.613 -7.862 -26.227 1.00 61.72 92 ILE A C 1
ATOM 716 O O . ILE A 1 92 ? 8.230 -7.248 -25.362 1.00 61.72 92 ILE A O 1
ATOM 720 N N . VAL A 1 93 ? 8.157 -8.239 -27.382 1.00 60.44 93 VAL A N 1
ATOM 721 C CA . VAL A 1 93 ? 9.552 -7.990 -27.745 1.00 60.44 93 VAL A CA 1
ATOM 722 C C . VAL A 1 93 ? 9.603 -7.490 -29.192 1.00 60.44 93 VAL A C 1
ATOM 724 O O . VAL A 1 93 ? 9.005 -8.146 -30.048 1.00 60.44 93 VAL A O 1
ATOM 727 N N . PRO A 1 94 ? 10.345 -6.402 -29.482 1.00 65.25 94 PRO A N 1
ATOM 728 C CA . PRO A 1 94 ? 11.014 -5.495 -28.540 1.00 65.25 94 PRO A CA 1
ATOM 729 C C . PRO A 1 94 ? 10.028 -4.538 -27.847 1.00 65.25 94 PRO A C 1
ATOM 731 O O . PRO A 1 94 ? 9.289 -3.814 -28.505 1.00 65.25 94 PRO A O 1
ATOM 734 N N . PHE A 1 95 ? 10.026 -4.524 -26.512 1.00 67.69 95 PHE A N 1
ATOM 735 C CA . PHE A 1 95 ? 9.352 -3.511 -25.694 1.00 67.69 95 PHE A CA 1
ATOM 736 C C . PHE A 1 95 ? 10.244 -3.200 -24.496 1.00 67.69 95 PHE A C 1
ATOM 738 O O . PHE A 1 95 ? 10.121 -3.861 -23.471 1.00 67.69 95 PHE A O 1
ATOM 745 N N . GLU A 1 96 ? 11.196 -2.280 -24.651 1.00 67.69 96 GLU A N 1
ATOM 746 C CA . GLU A 1 96 ? 12.131 -1.853 -23.596 1.00 67.69 96 GLU A CA 1
ATOM 747 C C . GLU A 1 96 ? 12.633 -0.424 -23.889 1.00 67.69 96 GLU A C 1
ATOM 749 O O . GLU A 1 96 ? 12.422 0.127 -24.974 1.00 67.69 96 GLU A O 1
ATOM 754 N N . ALA A 1 97 ? 13.274 0.200 -22.901 1.00 74.19 97 ALA A N 1
ATOM 755 C CA . ALA A 1 97 ? 14.017 1.439 -23.105 1.00 74.19 97 ALA A CA 1
ATOM 756 C C . ALA A 1 97 ? 15.419 1.126 -23.638 1.00 74.19 97 ALA A C 1
ATOM 758 O O . ALA A 1 97 ? 16.128 0.302 -23.063 1.00 74.19 97 ALA A O 1
ATOM 759 N N . PHE A 1 98 ? 15.819 1.826 -24.691 1.00 76.06 98 PHE A N 1
ATOM 760 C CA . PHE A 1 98 ? 17.129 1.726 -25.313 1.00 76.06 98 PHE A CA 1
ATOM 761 C C . PHE A 1 98 ? 17.894 3.036 -25.139 1.00 76.06 98 PHE A C 1
ATOM 763 O O . PHE A 1 98 ? 17.330 4.126 -25.256 1.00 76.06 98 PHE A O 1
ATOM 770 N N . GLU A 1 99 ? 19.188 2.922 -24.856 1.00 71.44 99 GLU A N 1
ATOM 771 C CA . GLU A 1 99 ? 20.091 4.068 -24.806 1.00 71.44 99 GLU A CA 1
ATOM 772 C C . GLU A 1 99 ? 20.427 4.536 -26.222 1.00 71.44 99 GLU A C 1
ATOM 774 O O . GLU A 1 99 ? 20.753 3.737 -27.099 1.00 71.44 99 GLU A O 1
ATOM 779 N N . THR A 1 100 ? 20.357 5.847 -26.426 1.00 77.69 100 THR A N 1
ATOM 780 C CA . THR A 1 100 ? 20.830 6.534 -27.629 1.00 77.69 100 THR A CA 1
ATOM 781 C C . THR A 1 100 ? 21.835 7.613 -27.233 1.00 77.69 100 THR A C 1
ATOM 783 O O . THR A 1 100 ? 22.035 7.878 -26.048 1.00 77.69 100 THR A O 1
ATOM 786 N N . GLN A 1 101 ? 22.459 8.269 -28.212 1.00 73.31 101 GLN A N 1
ATOM 787 C CA . GLN A 1 101 ? 23.456 9.320 -27.960 1.00 73.31 101 GLN A CA 1
ATOM 788 C C . GLN A 1 101 ? 22.917 10.515 -27.158 1.00 73.31 101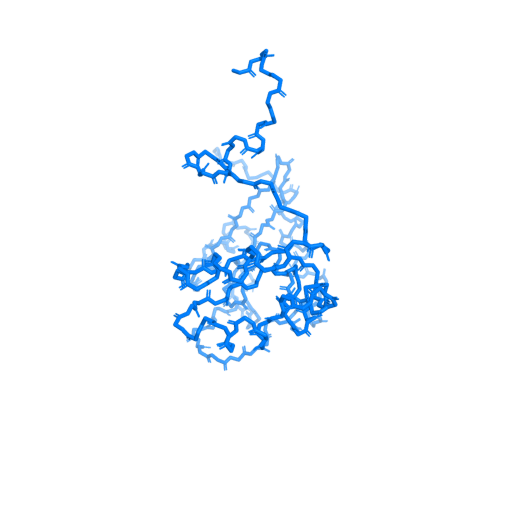 GLN A C 1
ATOM 790 O O . GLN A 1 101 ? 23.678 11.166 -26.447 1.00 73.31 101 GLN A O 1
ATOM 795 N N . THR A 1 102 ? 21.621 10.815 -27.270 1.00 73.44 102 THR A N 1
ATOM 796 C CA . THR A 1 102 ? 20.998 12.011 -26.677 1.00 73.44 102 THR A CA 1
ATOM 797 C C . THR A 1 102 ? 20.086 11.697 -25.493 1.00 73.44 102 THR A C 1
ATOM 799 O O . THR A 1 102 ? 19.627 12.612 -24.810 1.00 73.44 102 THR A O 1
ATOM 802 N N . GLY A 1 103 ? 19.825 10.418 -25.219 1.00 76.06 103 GLY A N 1
ATOM 803 C CA . GLY A 1 103 ? 18.946 9.998 -24.135 1.00 76.06 103 GLY A CA 1
ATOM 804 C C . GLY A 1 103 ? 18.305 8.639 -24.378 1.00 76.06 103 GLY A C 1
ATOM 805 O O . GLY A 1 103 ? 18.696 7.883 -25.264 1.00 76.06 103 GLY A O 1
ATOM 806 N N . LEU A 1 104 ? 17.308 8.310 -23.564 1.00 76.75 104 LEU A N 1
ATOM 807 C CA . LEU A 1 104 ? 16.579 7.051 -23.681 1.00 76.75 104 LEU A CA 1
ATOM 808 C C . LEU A 1 104 ? 15.434 7.185 -24.687 1.00 76.75 104 LEU A C 1
ATOM 810 O O . LEU A 1 104 ? 14.656 8.135 -24.616 1.00 76.75 104 LEU A O 1
ATOM 814 N N . ILE A 1 105 ? 15.285 6.189 -25.558 1.00 81.12 105 ILE A N 1
ATOM 815 C CA . ILE A 1 105 ? 14.094 6.005 -26.393 1.00 81.12 105 ILE A CA 1
ATOM 816 C C . ILE A 1 105 ? 13.421 4.696 -25.986 1.00 81.12 105 ILE A C 1
ATOM 818 O O . ILE A 1 105 ? 14.077 3.668 -25.844 1.00 81.12 105 ILE A O 1
ATOM 822 N N . ILE A 1 106 ? 12.104 4.718 -25.790 1.00 79.56 106 ILE A N 1
ATOM 823 C CA . ILE A 1 106 ? 11.316 3.501 -25.565 1.00 79.56 106 ILE A CA 1
ATOM 824 C C . ILE A 1 106 ? 10.827 3.005 -26.921 1.00 79.56 106 ILE A C 1
ATOM 826 O O . ILE A 1 106 ? 10.110 3.722 -27.618 1.00 79.56 106 ILE A O 1
ATOM 830 N N . LEU A 1 107 ? 11.200 1.779 -27.283 1.00 78.56 107 LEU A N 1
ATOM 831 C CA . LEU A 1 107 ? 10.712 1.116 -28.490 1.00 78.56 107 LEU A CA 1
ATOM 832 C C . LEU A 1 107 ? 9.770 -0.001 -28.069 1.00 78.56 107 LEU A C 1
ATOM 834 O O . LEU A 1 107 ? 10.165 -0.857 -27.281 1.00 78.56 107 LEU A O 1
ATOM 838 N N . GLY A 1 108 ? 8.538 0.029 -28.579 1.00 75.56 108 GLY A N 1
ATOM 839 C CA . GLY A 1 108 ? 7.493 -0.944 -28.279 1.00 75.56 108 GLY A CA 1
ATOM 840 C C . GLY A 1 108 ? 6.821 -1.461 -29.545 1.00 75.56 108 GLY A C 1
ATOM 841 O O . GLY A 1 108 ? 5.939 -0.804 -30.091 1.00 75.56 108 GLY A O 1
ATOM 842 N N . CYS A 1 109 ? 7.206 -2.654 -29.990 1.00 75.44 109 CYS A N 1
ATOM 843 C CA . CYS A 1 109 ? 6.610 -3.348 -31.128 1.00 75.44 109 CYS A CA 1
ATOM 844 C C . CYS A 1 109 ? 5.667 -4.441 -30.618 1.00 75.44 109 CYS A C 1
ATOM 846 O O . CYS A 1 109 ? 6.096 -5.455 -30.072 1.00 75.44 109 CYS A O 1
ATOM 848 N N . GLY A 1 110 ? 4.362 -4.233 -30.792 1.00 72.56 110 GLY A N 1
ATOM 849 C CA . GLY A 1 110 ? 3.308 -5.148 -30.342 1.00 72.56 110 GLY A CA 1
ATOM 850 C C . GLY A 1 110 ? 2.947 -6.248 -31.344 1.00 72.56 110 GLY A C 1
ATOM 851 O O . GLY A 1 110 ? 2.006 -6.998 -31.094 1.00 72.56 110 GLY A O 1
ATOM 852 N N . SER A 1 111 ? 3.635 -6.323 -32.487 1.00 75.25 111 SER A N 1
ATOM 853 C CA . SER A 1 111 ? 3.360 -7.273 -33.572 1.00 75.25 111 SER A CA 1
ATOM 854 C C . SER A 1 111 ? 4.614 -7.584 -34.392 1.00 75.25 111 SER A C 1
ATOM 856 O O . SER A 1 111 ? 5.517 -6.752 -34.468 1.00 75.25 111 SER A O 1
ATOM 858 N N . ASP A 1 112 ? 4.634 -8.740 -35.066 1.00 75.44 112 ASP A N 1
ATOM 859 C CA . ASP A 1 112 ? 5.739 -9.132 -35.956 1.00 75.44 112 ASP A CA 1
ATOM 860 C C . ASP A 1 112 ? 5.985 -8.105 -37.064 1.00 75.44 112 ASP A C 1
ATOM 862 O O . ASP A 1 112 ? 7.128 -7.743 -37.314 1.00 75.44 112 ASP A O 1
ATOM 866 N N . ALA A 1 113 ? 4.926 -7.577 -37.686 1.00 77.44 113 ALA A N 1
ATOM 867 C CA . ALA A 1 113 ? 5.059 -6.579 -38.747 1.00 77.44 113 ALA A CA 1
ATOM 868 C C . ALA A 1 113 ? 5.793 -5.318 -38.259 1.00 77.44 113 ALA A C 1
ATOM 870 O O . ALA A 1 113 ? 6.664 -4.803 -38.952 1.00 77.44 113 ALA A O 1
ATOM 871 N N . GLN A 1 114 ? 5.492 -4.850 -37.043 1.00 78.12 114 GLN A N 1
ATOM 872 C CA . GLN A 1 114 ? 6.187 -3.707 -36.446 1.00 78.12 114 GLN A CA 1
ATOM 873 C C . GLN A 1 114 ? 7.649 -4.029 -36.117 1.00 78.12 114 GLN A C 1
ATOM 875 O O . GLN A 1 114 ? 8.509 -3.177 -36.325 1.00 78.12 114 GLN A O 1
ATOM 880 N N . SER A 1 115 ? 7.936 -5.239 -35.629 1.00 74.88 115 SER A N 1
ATOM 881 C CA . SER A 1 115 ? 9.304 -5.675 -35.328 1.00 74.88 115 SER A CA 1
ATOM 882 C C . SER A 1 115 ? 10.154 -5.788 -36.594 1.00 74.88 115 SER A C 1
ATOM 884 O O . SER A 1 115 ? 11.279 -5.304 -36.611 1.00 74.88 115 SER A O 1
ATOM 886 N N . VAL A 1 116 ? 9.603 -6.354 -37.671 1.00 77.31 116 VAL A N 1
ATOM 887 C CA . VAL A 1 116 ? 10.271 -6.448 -38.979 1.00 77.31 116 VAL A CA 1
ATOM 888 C C . VAL A 1 116 ? 10.597 -5.053 -39.508 1.00 77.31 116 VAL A C 1
ATOM 890 O O . VAL A 1 116 ? 11.749 -4.786 -39.832 1.00 77.31 116 VAL A O 1
ATOM 893 N N . THR A 1 117 ? 9.621 -4.138 -39.513 1.00 80.31 117 THR A N 1
ATOM 894 C CA . THR A 1 117 ? 9.845 -2.751 -39.944 1.00 80.31 117 THR A CA 1
ATOM 895 C C . THR A 1 117 ? 10.922 -2.067 -39.105 1.00 80.31 117 THR A C 1
ATOM 897 O O . THR A 1 117 ? 11.781 -1.383 -39.655 1.00 80.31 117 THR A O 1
ATOM 900 N N . LEU A 1 118 ? 10.919 -2.268 -37.784 1.00 80.81 118 LEU A N 1
ATOM 901 C CA . LEU A 1 118 ? 11.953 -1.722 -36.908 1.00 80.81 118 LEU A CA 1
ATOM 902 C C . LEU A 1 118 ? 13.341 -2.280 -37.253 1.00 80.81 118 LEU A C 1
ATOM 904 O O . LEU A 1 118 ? 14.299 -1.517 -37.319 1.00 80.81 118 LEU A O 1
ATOM 908 N N . TYR A 1 119 ? 13.462 -3.585 -37.495 1.00 81.31 1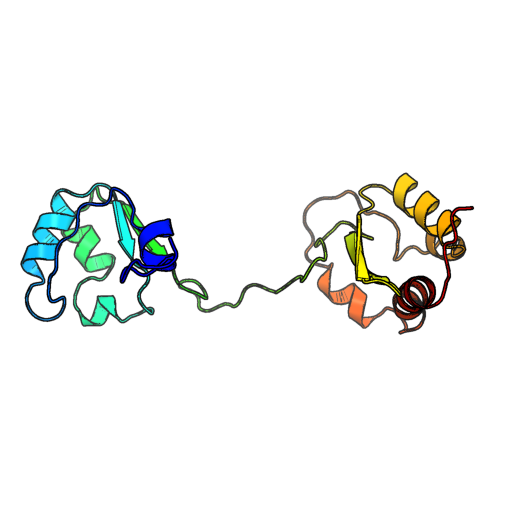19 TYR A N 1
ATOM 909 C CA . TYR A 1 119 ? 14.738 -4.203 -37.855 1.00 81.31 119 TYR A CA 1
ATOM 910 C C . TYR A 1 119 ? 15.256 -3.729 -39.215 1.00 81.31 119 TYR A C 1
ATOM 912 O O . TYR A 1 119 ? 16.451 -3.469 -39.329 1.00 81.31 119 TYR A O 1
ATOM 920 N N . CYS A 1 120 ? 14.376 -3.523 -40.197 1.00 78.06 120 CYS A N 1
ATOM 921 C CA . CYS A 1 120 ? 14.722 -2.873 -41.464 1.00 78.06 120 CYS A CA 1
ATOM 922 C C . CYS A 1 120 ? 15.226 -1.441 -41.256 1.00 78.06 120 CYS A C 1
ATOM 924 O O . CYS A 1 120 ? 16.303 -1.092 -41.730 1.00 78.06 120 CYS A O 1
ATOM 926 N N . LEU A 1 121 ? 14.501 -0.623 -40.484 1.00 79.38 121 LEU A N 1
ATOM 927 C CA . LEU A 1 121 ? 14.897 0.763 -40.200 1.00 79.38 121 LEU A CA 1
ATOM 928 C C . LEU A 1 121 ? 16.237 0.864 -39.460 1.00 79.38 121 LEU A C 1
ATOM 930 O O . LEU A 1 121 ? 16.975 1.826 -39.648 1.00 79.38 121 LEU A O 1
ATOM 934 N N . LEU A 1 122 ? 16.552 -0.122 -38.620 1.00 76.75 122 LEU A N 1
ATOM 935 C CA . LEU A 1 122 ? 17.807 -0.192 -37.874 1.00 76.75 122 LEU A CA 1
ATOM 936 C C . LEU A 1 122 ? 18.946 -0.875 -38.652 1.00 76.75 122 LEU A C 1
ATOM 938 O O . LEU A 1 122 ? 20.048 -0.984 -38.116 1.00 76.75 122 LEU A O 1
ATOM 942 N N . GLY A 1 123 ? 18.706 -1.336 -39.886 1.00 75.94 123 GLY A N 1
ATOM 943 C CA . GLY A 1 123 ? 19.707 -2.013 -40.716 1.00 75.94 123 GLY A CA 1
ATOM 944 C C . GLY A 1 123 ? 20.105 -3.407 -40.212 1.00 75.94 123 GLY A C 1
ATOM 945 O O . GLY A 1 123 ? 21.217 -3.858 -40.467 1.00 75.94 123 GLY A O 1
ATOM 946 N N . VAL A 1 124 ? 19.221 -4.084 -39.470 1.00 74.94 124 VAL A N 1
ATOM 947 C CA . VAL A 1 124 ? 19.448 -5.403 -38.838 1.00 74.94 124 VAL A CA 1
ATOM 948 C C . VAL A 1 124 ? 18.386 -6.428 -39.224 1.00 74.94 124 VAL A C 1
ATOM 950 O O . VAL A 1 124 ? 17.872 -7.179 -38.396 1.00 74.94 124 VAL A O 1
ATOM 953 N N . GLU A 1 125 ? 18.059 -6.474 -40.510 1.00 77.25 125 GLU A N 1
ATOM 954 C CA . GLU A 1 125 ? 17.010 -7.322 -41.094 1.00 77.25 125 GLU A CA 1
ATOM 955 C C . GLU A 1 125 ? 17.203 -8.822 -40.831 1.00 77.25 125 GLU A C 1
ATOM 957 O O . GLU A 1 125 ? 16.239 -9.587 -40.767 1.00 77.25 125 GLU A O 1
ATOM 962 N N . GLU A 1 126 ? 18.441 -9.254 -40.599 1.00 71.50 126 GLU A N 1
ATOM 963 C CA . GLU A 1 126 ? 18.766 -10.634 -40.232 1.00 71.50 126 GLU A CA 1
ATOM 964 C C . GLU A 1 126 ? 18.053 -11.072 -38.939 1.00 71.50 126 GLU A C 1
ATOM 966 O O . GLU A 1 126 ? 17.636 -12.226 -38.812 1.00 71.50 126 GLU A O 1
ATOM 971 N N . LEU A 1 127 ? 17.818 -10.140 -38.006 1.00 70.94 127 LEU A N 1
ATOM 972 C CA . LEU A 1 127 ? 17.115 -10.412 -36.749 1.00 70.94 127 LEU A CA 1
ATOM 973 C C . LEU A 1 127 ? 15.621 -10.697 -36.951 1.00 70.94 127 LEU A C 1
ATOM 975 O O . LEU A 1 127 ? 15.022 -11.380 -36.121 1.00 70.94 127 LEU A O 1
ATOM 979 N N . ALA A 1 128 ? 15.023 -10.247 -38.059 1.00 69.88 128 ALA A N 1
ATOM 980 C CA . ALA A 1 128 ? 13.625 -10.532 -38.388 1.00 69.88 128 ALA A CA 1
ATOM 981 C C . ALA A 1 128 ? 13.368 -12.029 -38.645 1.00 69.88 128 ALA A C 1
ATOM 983 O O . ALA A 1 128 ? 12.258 -12.529 -38.445 1.00 69.88 128 ALA A O 1
ATOM 984 N N . HIS A 1 129 ? 14.401 -12.758 -39.069 1.00 69.44 129 HIS A N 1
ATOM 985 C CA . HIS A 1 129 ? 14.316 -14.175 -39.415 1.00 69.44 129 HIS A CA 1
ATOM 986 C C . HIS A 1 129 ? 14.689 -15.095 -38.245 1.00 69.44 129 HIS A C 1
ATOM 988 O O . HIS A 1 129 ? 14.427 -16.299 -38.292 1.00 69.44 129 HIS A O 1
ATOM 994 N N . ASP A 1 130 ? 15.252 -14.541 -37.171 1.00 71.31 130 ASP A N 1
ATOM 995 C CA . ASP A 1 130 ? 15.661 -15.295 -35.995 1.00 71.31 130 ASP A CA 1
ATOM 996 C C . ASP A 1 130 ? 14.445 -15.675 -35.131 1.00 71.31 130 ASP A C 1
ATOM 998 O O . ASP A 1 130 ? 13.696 -14.843 -34.609 1.00 71.31 130 ASP A O 1
ATOM 1002 N N . VAL A 1 131 ? 14.275 -16.984 -34.932 1.00 66.75 131 VAL A N 1
ATOM 1003 C CA . VAL A 1 131 ? 13.198 -17.593 -34.135 1.00 66.75 131 VAL A CA 1
ATOM 1004 C C . VAL A 1 131 ? 13.120 -17.078 -32.691 1.00 66.75 131 VAL A C 1
ATOM 1006 O O . VAL A 1 131 ? 12.075 -17.216 -32.052 1.00 66.75 131 VAL A O 1
ATOM 1009 N N . ARG A 1 132 ? 14.191 -16.469 -32.164 1.00 65.81 132 ARG A N 1
ATOM 1010 C CA . ARG A 1 132 ? 14.247 -15.871 -30.820 1.00 65.81 132 ARG A CA 1
ATOM 1011 C C . ARG A 1 132 ? 13.541 -14.514 -30.732 1.00 65.81 132 ARG A C 1
ATOM 1013 O O . ARG A 1 132 ? 13.075 -14.169 -29.641 1.00 65.81 132 ARG A O 1
ATOM 1020 N N . PHE A 1 133 ? 13.448 -13.787 -31.848 1.00 63.31 133 PHE A N 1
ATOM 1021 C CA . PHE A 1 133 ? 12.885 -12.433 -31.947 1.00 63.31 133 PHE A CA 1
ATOM 1022 C C . PHE A 1 133 ? 11.469 -12.394 -32.540 1.00 63.31 133 PHE A C 1
ATOM 1024 O O . PHE A 1 133 ? 10.853 -11.333 -32.588 1.00 63.31 133 PHE A O 1
ATOM 1031 N N . ARG A 1 134 ? 10.910 -13.551 -32.917 1.00 62.47 134 ARG A N 1
ATOM 1032 C CA . ARG A 1 134 ? 9.504 -13.664 -33.328 1.00 62.47 134 ARG A CA 1
ATOM 1033 C C . ARG A 1 134 ? 8.542 -13.388 -32.171 1.00 62.47 134 ARG A C 1
ATOM 1035 O O . ARG A 1 134 ? 8.686 -13.946 -31.074 1.00 62.47 134 ARG A O 1
ATOM 1042 N N . TYR A 1 135 ? 7.524 -12.578 -32.445 1.00 55.66 135 TYR A N 1
ATOM 1043 C CA . TYR A 1 135 ? 6.405 -12.325 -31.550 1.00 55.66 135 TYR A CA 1
ATOM 1044 C C . TYR A 1 135 ? 5.627 -13.630 -31.323 1.00 55.66 135 TYR A C 1
ATOM 1046 O O . TYR A 1 135 ? 5.230 -14.319 -32.261 1.00 55.66 135 TYR A O 1
ATOM 1054 N N . LYS A 1 136 ? 5.407 -14.009 -30.057 1.00 53.59 136 LYS A N 1
ATOM 1055 C CA . LYS A 1 136 ? 4.566 -15.165 -29.705 1.00 53.59 136 LYS A CA 1
ATOM 1056 C C . LYS A 1 136 ? 3.262 -14.683 -29.093 1.00 53.59 136 LYS A C 1
ATOM 1058 O O . LYS A 1 136 ? 3.241 -14.144 -27.991 1.00 53.59 136 LYS A O 1
ATOM 1063 N N . ARG A 1 137 ? 2.167 -14.935 -29.802 1.00 47.59 137 ARG A N 1
ATOM 1064 C CA . ARG A 1 137 ? 0.810 -14.547 -29.418 1.00 47.59 137 ARG A CA 1
ATOM 1065 C C . ARG A 1 137 ? 0.100 -15.662 -28.642 1.00 47.59 137 ARG A C 1
ATOM 1067 O O . ARG A 1 137 ? -0.908 -16.140 -29.129 1.00 47.59 137 ARG A O 1
ATOM 1074 N N . THR A 1 138 ? 0.571 -16.103 -27.473 1.00 38.56 138 THR A N 1
ATOM 1075 C CA . THR A 1 138 ? -0.264 -16.999 -26.635 1.00 38.56 138 THR A CA 1
ATOM 1076 C C . THR A 1 138 ? 0.104 -17.012 -25.152 1.00 38.56 138 THR A C 1
ATOM 1078 O O . THR A 1 138 ? 1.226 -17.345 -24.775 1.00 38.56 138 THR A O 1
ATOM 1081 N N . SER A 1 139 ? -0.903 -16.641 -24.352 1.00 38.69 139 SER A N 1
ATOM 1082 C CA . SER A 1 139 ? -1.439 -17.330 -23.165 1.00 38.69 139 SER A CA 1
ATOM 1083 C C . SER A 1 139 ? -0.504 -18.264 -22.383 1.00 38.69 139 SER A C 1
ATOM 1085 O O . SER A 1 139 ? -0.132 -19.331 -22.852 1.00 38.69 139 SER A O 1
ATOM 1087 N N . HIS A 1 140 ? -0.253 -17.892 -21.124 1.00 36.28 140 HIS A N 1
ATOM 1088 C CA . HIS A 1 140 ? 0.236 -18.757 -20.044 1.00 36.28 140 HIS A CA 1
ATOM 1089 C C . HIS A 1 140 ? 1.506 -19.575 -20.331 1.00 36.28 140 HIS A C 1
ATOM 1091 O O . HIS A 1 140 ? 1.460 -20.795 -20.430 1.00 36.28 140 HIS A O 1
ATOM 1097 N N . GLN A 1 141 ? 2.674 -18.927 -20.304 1.00 32.47 141 GLN A N 1
ATOM 1098 C CA . GLN A 1 141 ? 3.904 -19.604 -19.876 1.00 32.47 141 GLN A CA 1
ATOM 1099 C C . GLN A 1 141 ? 4.934 -18.597 -19.329 1.00 32.47 141 GLN A C 1
ATOM 1101 O O . GLN A 1 141 ? 5.311 -17.662 -20.039 1.00 32.47 141 GLN A O 1
ATOM 1106 N N . PRO A 1 142 ? 5.436 -18.769 -18.090 1.00 35.81 142 PRO A N 1
ATOM 1107 C CA . PRO A 1 142 ? 6.438 -17.886 -17.509 1.00 35.81 142 PRO A CA 1
ATOM 1108 C C . PRO A 1 142 ? 7.830 -18.311 -17.999 1.00 35.81 142 PRO A C 1
ATOM 1110 O O . PRO A 1 142 ? 8.566 -18.989 -17.294 1.00 35.81 142 PRO A O 1
ATOM 1113 N N . GLN A 1 143 ? 8.200 -17.957 -19.233 1.00 37.94 143 GLN A N 1
ATOM 1114 C CA . GLN A 1 143 ? 9.535 -18.268 -19.783 1.00 37.94 143 GLN A CA 1
ATOM 1115 C C . GLN A 1 143 ? 10.239 -17.065 -20.440 1.00 37.94 143 GLN A C 1
ATOM 1117 O O . GLN A 1 143 ? 11.219 -17.224 -21.164 1.00 37.94 143 GLN A O 1
ATOM 1122 N N . GLY A 1 144 ? 9.806 -15.831 -20.154 1.00 38.34 144 GLY A N 1
ATOM 1123 C CA . GLY A 1 144 ? 10.536 -14.621 -20.571 1.00 38.34 144 GLY A CA 1
ATOM 1124 C C . GLY A 1 144 ? 11.862 -14.408 -19.818 1.00 38.34 144 GLY A C 1
ATOM 1125 O O . GLY A 1 144 ? 12.749 -13.702 -20.289 1.00 38.34 144 GLY A O 1
ATOM 1126 N N . ALA A 1 145 ? 12.030 -15.051 -18.655 1.00 36.94 145 ALA A N 1
ATOM 1127 C CA . ALA A 1 145 ? 13.194 -14.888 -17.784 1.00 36.94 145 ALA A CA 1
ATOM 1128 C C . ALA A 1 145 ? 14.483 -15.540 -18.311 1.00 36.94 145 ALA A C 1
ATOM 1130 O O . ALA A 1 145 ? 15.568 -15.076 -17.965 1.00 36.94 145 ALA A O 1
ATOM 1131 N N . ASP A 1 146 ? 14.369 -16.595 -19.121 1.00 36.50 146 ASP A N 1
ATOM 1132 C CA . ASP A 1 146 ? 15.514 -17.424 -19.522 1.00 36.50 146 ASP A CA 1
ATOM 1133 C C . ASP A 1 146 ? 16.112 -17.021 -20.878 1.00 36.50 146 ASP A C 1
ATOM 1135 O O . ASP A 1 146 ? 17.198 -17.456 -21.255 1.00 36.50 146 ASP A O 1
ATOM 1139 N N . ARG A 1 147 ? 15.455 -16.108 -21.607 1.00 46.50 147 ARG A N 1
ATOM 1140 C CA . ARG A 1 147 ? 15.960 -15.648 -22.908 1.00 46.50 147 ARG A CA 1
ATOM 1141 C C . ARG A 1 147 ? 17.223 -14.796 -22.784 1.00 46.50 147 ARG A C 1
ATOM 1143 O O . ARG A 1 147 ? 18.078 -14.899 -23.652 1.00 46.50 147 ARG A O 1
ATOM 1150 N N . LYS A 1 148 ? 17.406 -14.044 -21.686 1.00 41.34 148 LYS A N 1
ATOM 1151 C CA . LYS A 1 148 ? 18.650 -13.283 -21.437 1.00 41.34 148 LYS A CA 1
ATOM 1152 C C . LYS A 1 148 ? 19.864 -14.181 -21.134 1.00 41.34 148 LYS A C 1
ATOM 1154 O O . LYS A 1 148 ? 20.980 -13.696 -21.250 1.00 41.34 148 LYS A O 1
ATOM 1159 N N . LYS A 1 149 ? 19.678 -15.460 -20.767 1.00 37.16 149 LYS A N 1
ATOM 1160 C CA . LYS A 1 149 ? 20.792 -16.365 -20.416 1.00 37.16 149 LYS A CA 1
ATOM 1161 C C . LYS A 1 149 ? 21.412 -17.095 -21.611 1.00 37.16 149 LYS A C 1
ATOM 1163 O O . LYS A 1 149 ? 22.596 -17.394 -21.561 1.00 37.16 149 LYS A O 1
ATOM 1168 N N . ASN A 1 150 ? 20.642 -17.332 -22.678 1.00 37.50 150 ASN A N 1
ATOM 1169 C CA . ASN A 1 150 ? 21.080 -18.118 -23.845 1.00 37.50 150 ASN A CA 1
ATOM 1170 C C . ASN A 1 150 ? 21.142 -17.312 -25.156 1.00 37.50 150 ASN A C 1
ATOM 1172 O O . ASN A 1 150 ? 21.268 -17.880 -26.242 1.00 37.50 150 ASN A O 1
ATOM 1176 N N . LEU A 1 151 ? 21.050 -15.984 -25.082 1.00 41.44 151 LEU A N 1
ATOM 1177 C CA . LEU A 1 151 ? 21.410 -15.121 -26.202 1.00 41.44 151 LEU A CA 1
ATOM 1178 C C . LEU A 1 151 ? 22.925 -14.896 -26.134 1.00 41.44 151 LEU A C 1
ATOM 1180 O O . LEU A 1 151 ? 23.403 -14.424 -25.099 1.00 41.44 151 LEU A O 1
ATOM 1184 N N . PRO A 1 152 ? 23.698 -15.210 -27.193 1.00 35.38 152 PRO A N 1
ATOM 1185 C CA . PRO A 1 152 ? 25.070 -14.753 -27.250 1.00 35.38 152 PRO A CA 1
ATOM 1186 C C . PRO A 1 152 ? 25.024 -13.234 -27.089 1.00 35.38 152 PRO A C 1
ATOM 1188 O O . PRO A 1 152 ? 24.183 -12.559 -27.692 1.00 35.38 152 PRO A O 1
ATOM 1191 N N . LEU A 1 153 ? 25.931 -12.713 -26.266 1.00 39.50 153 LEU A N 1
ATOM 1192 C CA . LEU A 1 153 ? 26.184 -11.291 -26.006 1.00 39.50 153 LEU A CA 1
ATOM 1193 C C . LEU A 1 153 ? 26.448 -10.463 -27.287 1.00 39.50 153 LEU A C 1
ATOM 1195 O O . LEU A 1 153 ? 26.863 -9.315 -27.197 1.00 39.50 153 LEU A O 1
ATOM 1199 N N . SER A 1 154 ? 26.217 -11.011 -28.478 1.00 42.97 154 SER A N 1
ATOM 1200 C CA . SER A 1 154 ? 26.336 -10.363 -29.772 1.00 42.97 154 SER A CA 1
ATOM 1201 C C . SER A 1 154 ? 25.026 -9.767 -30.291 1.00 42.97 154 SER A C 1
ATOM 1203 O O . SER A 1 154 ? 25.103 -8.766 -30.971 1.00 42.97 154 SER A O 1
ATOM 1205 N N . GLY A 1 155 ? 23.829 -10.286 -29.983 1.00 46.03 155 GLY A N 1
ATOM 1206 C CA . GLY A 1 155 ? 22.587 -9.779 -30.613 1.00 46.03 155 GLY A CA 1
ATOM 1207 C C . GLY A 1 155 ? 22.000 -8.523 -29.952 1.00 46.03 155 GLY A C 1
ATOM 1208 O O . GLY A 1 155 ? 21.757 -7.503 -30.593 1.00 46.03 155 GLY A O 1
ATOM 1209 N N . TRP A 1 156 ? 21.797 -8.581 -28.634 1.00 52.69 156 TRP A N 1
ATOM 1210 C CA . TRP A 1 156 ? 21.221 -7.479 -27.846 1.00 52.69 156 TRP A CA 1
ATOM 1211 C C . TRP A 1 156 ? 22.184 -6.308 -27.682 1.00 52.69 156 TRP A C 1
ATOM 1213 O O . TRP A 1 156 ? 21.806 -5.149 -27.841 1.00 52.69 156 TRP A O 1
ATOM 1223 N N . THR A 1 157 ? 23.450 -6.621 -27.421 1.00 53.84 157 THR A N 1
ATOM 1224 C CA . THR A 1 157 ? 24.521 -5.632 -27.332 1.00 53.84 157 THR A CA 1
ATOM 1225 C C . THR A 1 157 ? 24.724 -4.947 -28.677 1.00 53.84 157 THR A C 1
ATOM 1227 O O . THR A 1 157 ? 25.052 -3.772 -28.686 1.00 53.84 157 THR A O 1
ATOM 1230 N N . PHE A 1 158 ? 24.470 -5.621 -29.806 1.00 53.12 158 PHE A N 1
ATOM 1231 C CA . PHE A 1 158 ? 24.571 -5.024 -31.139 1.00 53.12 158 PHE A CA 1
ATOM 1232 C C . PHE A 1 158 ? 23.420 -4.065 -31.448 1.00 53.12 158 PHE A C 1
ATOM 1234 O O . PHE A 1 158 ? 23.690 -2.962 -31.903 1.00 53.12 158 PHE A O 1
ATOM 1241 N N . LEU A 1 159 ? 22.173 -4.398 -31.094 1.00 53.91 159 LEU A N 1
ATOM 1242 C CA . LEU A 1 159 ? 21.047 -3.451 -31.163 1.00 53.91 159 LEU A CA 1
ATOM 1243 C C . LEU A 1 159 ? 21.270 -2.224 -30.265 1.00 53.91 159 LEU A C 1
ATOM 1245 O O . LEU A 1 159 ? 21.066 -1.093 -30.699 1.00 53.91 159 LEU A O 1
ATOM 1249 N N . GLN A 1 160 ? 21.756 -2.428 -29.038 1.00 53.88 160 GLN A N 1
ATOM 1250 C CA . GLN A 1 160 ? 22.096 -1.321 -28.142 1.00 53.88 160 GLN A CA 1
ATOM 1251 C C . GLN A 1 160 ? 23.316 -0.524 -28.634 1.00 53.88 160 GLN A C 1
ATOM 1253 O O . GLN A 1 160 ? 23.343 0.695 -28.492 1.00 53.88 160 GLN A O 1
ATOM 1258 N N . THR A 1 161 ? 24.294 -1.172 -29.276 1.00 54.28 161 THR A N 1
ATOM 1259 C CA . THR A 1 161 ? 25.464 -0.518 -29.889 1.00 54.28 161 THR A CA 1
ATOM 1260 C C . THR A 1 161 ? 25.076 0.281 -31.132 1.00 54.28 161 THR A C 1
ATOM 1262 O O . THR A 1 161 ? 25.585 1.377 -31.326 1.00 54.28 161 THR A O 1
ATOM 1265 N N . LEU A 1 162 ? 24.157 -0.217 -31.959 1.00 56.81 162 LEU A N 1
ATOM 1266 C CA . LEU A 1 162 ? 23.635 0.505 -33.119 1.00 56.81 162 LEU A CA 1
ATOM 1267 C C . LEU A 1 162 ? 22.848 1.742 -32.688 1.00 56.81 162 LEU A C 1
ATOM 1269 O O . LEU A 1 162 ? 23.077 2.819 -33.219 1.00 56.81 162 LEU A O 1
ATOM 1273 N N . LEU A 1 163 ? 21.994 1.629 -31.671 1.00 55.31 163 LEU A N 1
ATOM 1274 C CA . LEU A 1 163 ? 21.241 2.775 -31.149 1.00 55.31 163 LEU A CA 1
ATOM 1275 C C . LEU A 1 163 ? 22.136 3.818 -30.454 1.00 55.31 163 LEU A C 1
ATOM 1277 O O . LEU A 1 163 ? 21.842 5.012 -30.504 1.00 55.31 163 LEU A O 1
ATOM 1281 N N . THR A 1 164 ? 23.260 3.401 -29.863 1.00 52.47 164 THR A N 1
ATOM 1282 C CA . THR A 1 164 ? 24.247 4.320 -29.262 1.00 52.47 164 THR A CA 1
ATOM 1283 C C . THR A 1 164 ? 25.286 4.859 -30.253 1.00 52.47 164 THR A C 1
ATOM 1285 O O . THR A 1 164 ? 25.875 5.905 -29.986 1.00 52.47 164 THR A O 1
ATOM 1288 N N . ARG A 1 165 ? 25.535 4.211 -31.400 1.00 44.97 165 ARG A N 1
ATOM 1289 C CA . ARG A 1 165 ? 26.571 4.633 -32.370 1.00 44.97 165 ARG A CA 1
ATOM 1290 C C . ARG A 1 165 ? 26.036 5.211 -33.678 1.00 44.97 165 ARG A C 1
ATOM 1292 O O . ARG A 1 165 ? 26.754 5.990 -34.300 1.00 44.97 165 ARG A O 1
ATOM 1299 N N . SER A 1 166 ? 24.818 4.883 -34.090 1.00 39.03 166 SER A N 1
ATOM 1300 C CA . SER A 1 166 ? 24.271 5.342 -35.365 1.00 39.03 166 SER A CA 1
ATOM 1301 C C . SER A 1 166 ? 23.592 6.697 -35.204 1.00 39.03 166 SER A C 1
ATOM 1303 O O . SER A 1 166 ? 22.574 6.836 -34.529 1.00 39.03 166 SER A O 1
ATOM 1305 N N . VAL A 1 167 ? 24.152 7.700 -35.877 1.00 39.91 167 VAL A N 1
ATOM 1306 C CA . VAL A 1 167 ? 23.457 8.939 -36.222 1.00 39.91 167 VAL A CA 1
ATOM 1307 C C . VAL A 1 167 ? 22.279 8.547 -37.117 1.00 39.91 167 VAL A C 1
ATOM 1309 O O . VAL A 1 167 ? 22.441 8.387 -38.323 1.00 39.91 167 VAL A O 1
ATOM 1312 N N . ILE A 1 168 ? 21.088 8.366 -36.546 1.00 37.09 168 ILE A N 1
ATOM 1313 C CA . ILE A 1 168 ? 19.854 8.435 -37.333 1.00 37.09 168 ILE A CA 1
ATOM 1314 C C . ILE A 1 168 ? 19.630 9.928 -37.593 1.00 37.09 168 ILE A C 1
ATOM 1316 O O . ILE A 1 168 ? 18.901 10.611 -36.877 1.00 37.09 168 ILE A O 1
ATOM 1320 N N . SER A 1 169 ? 20.353 10.464 -38.578 1.00 26.38 169 SER A N 1
ATOM 1321 C CA . SER A 1 169 ? 19.991 11.730 -39.202 1.00 26.38 169 SER A CA 1
ATOM 1322 C C . SER A 1 169 ? 18.787 11.419 -40.078 1.00 26.38 169 SER A C 1
ATOM 1324 O O . SER A 1 169 ? 18.916 10.785 -41.120 1.00 26.38 169 SER A O 1
ATOM 1326 N N . ILE A 1 170 ? 17.601 11.791 -39.604 1.00 30.19 170 ILE A N 1
ATOM 1327 C CA . ILE A 1 170 ? 16.461 11.975 -40.496 1.00 30.19 170 ILE A CA 1
ATOM 1328 C C . ILE A 1 170 ? 16.693 13.341 -41.141 1.00 30.19 170 ILE A C 1
ATOM 1330 O O . ILE A 1 170 ? 16.475 14.373 -40.505 1.00 30.19 170 ILE A O 1
ATOM 1334 N N . GLY A 1 171 ? 17.224 13.314 -42.358 1.00 30.77 171 GLY A N 1
ATOM 1335 C CA . GLY A 1 171 ? 17.420 14.446 -43.254 1.00 30.77 171 GLY A CA 1
ATOM 1336 C C . GLY A 1 171 ? 17.350 13.946 -44.683 1.00 30.77 171 GLY A C 1
ATOM 1337 O O . GLY A 1 171 ? 18.060 12.957 -44.968 1.00 30.77 171 GLY A O 1
#

Radius of gyration: 26.06 Å; chains: 1; bounding box: 45×50×69 Å

Secondary structure (DSSP, 8-state):
--S-SS-HHHHHHHTT-------TTT-HHHHHHHHHH-SEEEE-PPTTTTGGGT--HHHHHHH-TTPEEEE--TT-TT--PPP--TT--SS-SSEEEEE-SSSEEEEE--SHHHHHHHHHHTT-GGGGG-TTTS----S----TTSTTTSS-TTHHHHHHHHHHH------

Organism: NCBI:txid69004